Protein AF-A0A0G3IGH7-F1 (afdb_monomer_lite)

Organ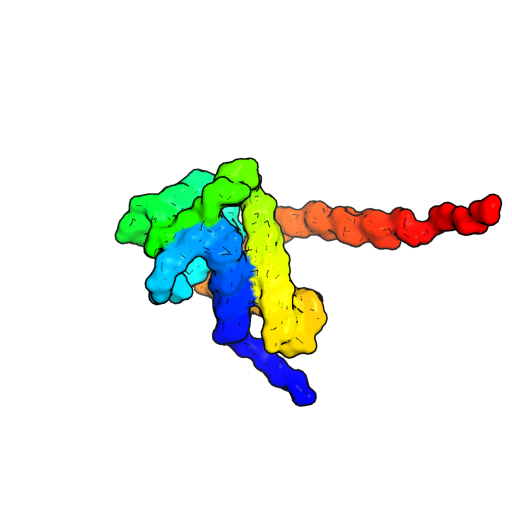ism: NCBI:txid573737

Radius of gyration: 17.91 Å; chains: 1; bounding box: 58×44×39 Å

Sequence (139 aa):
MDHPITVEQVLLAKRTAMERFFFIPAAEDNDNGFDRLMTMRSKDEIDAASKTHGSGWGGIYLEESWQGHELENIQKWVFKDAIRLISVMCRVSPEVALDELRKHRSEGLDCDEEMRAHRDVEGVLYESSRLGVRGEYKH

pLDDT: mean 71.75, std 21.02, range [30.02, 95.5]

Secondary structure (DSSP, 8-state):
--PPPPHHHHHHHHHHHHHTTEE--TT---S-HHHHHHH-S-HHHHHHHHH-TTSS-TT-EE-GGGTTS-HHHHHHHHHHHHHHHHHHHHT--HHHHHHHHHHTSPS-S-TTSGGGTGGGTHHHHHHTTTSS-------

Structure (mmCIF, N/CA/C/O backbone):
data_AF-A0A0G3IGH7-F1
#
_entry.id   AF-A0A0G3IGH7-F1
#
loop_
_atom_site.group_PDB
_atom_site.id
_atom_site.type_symbol
_atom_site.label_atom_id
_atom_site.label_alt_id
_atom_site.label_comp_id
_atom_site.label_asym_id
_atom_site.label_entity_id
_atom_site.label_seq_id
_atom_site.pdbx_PDB_ins_code
_atom_site.Cartn_x
_atom_site.Cartn_y
_atom_site.Cartn_z
_atom_site.occupancy
_atom_site.B_iso_or_equiv
_atom_site.auth_seq_id
_atom_site.auth_comp_id
_atom_site.auth_asym_id
_atom_site.auth_atom_id
_atom_site.pdbx_PDB_model_num
ATOM 1 N N . MET A 1 1 ? -20.171 -2.996 21.022 1.00 46.66 1 MET A N 1
ATOM 2 C CA . MET A 1 1 ? -18.848 -3.368 21.556 1.00 46.66 1 MET A CA 1
ATOM 3 C C . MET A 1 1 ? -17.846 -3.001 20.490 1.00 46.66 1 MET A C 1
ATOM 5 O O . MET A 1 1 ? -17.720 -3.745 19.520 1.00 46.66 1 MET A O 1
ATOM 9 N N . ASP A 1 2 ? -17.227 -1.835 20.639 1.00 59.28 2 ASP A N 1
ATOM 10 C CA . ASP A 1 2 ? -16.144 -1.402 19.760 1.00 59.28 2 ASP A CA 1
ATOM 11 C C . ASP A 1 2 ? -14.916 -2.215 20.148 1.00 59.28 2 ASP A C 1
ATOM 13 O O . ASP A 1 2 ? -14.354 -2.048 21.229 1.00 59.28 2 ASP A O 1
ATOM 17 N N . HIS A 1 3 ? -14.594 -3.200 19.316 1.00 64.50 3 HIS A N 1
ATOM 18 C CA . HIS A 1 3 ? -13.363 -3.953 19.480 1.00 64.50 3 HIS A CA 1
ATOM 19 C C . HIS A 1 3 ? -12.239 -3.068 18.937 1.00 64.50 3 HIS A C 1
ATOM 21 O O . HIS A 1 3 ? -12.393 -2.537 17.834 1.00 64.50 3 HIS A O 1
ATOM 27 N N . PRO A 1 4 ? -11.148 -2.863 19.693 1.00 82.56 4 PRO A N 1
ATOM 28 C CA . PRO A 1 4 ? -10.022 -2.087 19.195 1.00 82.56 4 PRO A CA 1
ATOM 29 C C . PRO A 1 4 ? -9.478 -2.733 17.917 1.00 82.56 4 PRO A C 1
ATOM 31 O O . PRO A 1 4 ? -9.411 -3.961 17.823 1.00 82.56 4 PRO A O 1
ATOM 34 N N . ILE A 1 5 ? -9.110 -1.901 16.941 1.00 87.88 5 ILE A N 1
ATOM 35 C CA . ILE A 1 5 ? -8.459 -2.355 15.710 1.00 87.88 5 ILE A CA 1
ATOM 36 C C . ILE A 1 5 ? -7.101 -2.936 16.095 1.00 87.88 5 ILE A C 1
ATOM 38 O O . ILE A 1 5 ? -6.315 -2.273 16.770 1.00 87.88 5 ILE A O 1
ATOM 42 N N . THR A 1 6 ? -6.838 -4.182 15.708 1.00 89.31 6 THR A N 1
ATOM 43 C CA . THR A 1 6 ? -5.572 -4.848 16.029 1.00 89.31 6 THR A CA 1
ATOM 44 C C . THR A 1 6 ? -4.536 -4.629 14.931 1.00 89.31 6 THR A C 1
ATOM 46 O O . THR A 1 6 ? -4.873 -4.420 13.761 1.00 89.31 6 THR A O 1
ATOM 49 N N . VAL A 1 7 ? -3.256 -4.727 15.296 1.00 86.06 7 VAL A N 1
ATOM 50 C CA . VAL A 1 7 ? -2.134 -4.646 14.348 1.00 86.06 7 VAL A CA 1
ATOM 51 C C . VAL A 1 7 ? -2.297 -5.694 13.245 1.00 86.06 7 VAL A C 1
ATOM 53 O O . VAL A 1 7 ? -2.110 -5.391 12.071 1.00 86.06 7 VAL A O 1
ATOM 56 N N . GLU A 1 8 ? -2.716 -6.911 13.594 1.00 85.81 8 GLU A N 1
ATOM 57 C CA . GLU A 1 8 ? -2.922 -8.006 12.643 1.00 85.81 8 GLU A CA 1
ATOM 58 C C . GLU A 1 8 ? -4.018 -7.680 11.624 1.00 85.81 8 GLU A C 1
ATOM 60 O O . GLU A 1 8 ? -3.882 -8.023 10.451 1.00 85.81 8 GLU A O 1
ATOM 65 N N . GLN A 1 9 ? -5.084 -6.984 12.037 1.00 89.12 9 GLN A N 1
ATOM 66 C CA . GLN A 1 9 ? -6.133 -6.534 11.119 1.00 89.12 9 GLN A CA 1
ATOM 67 C C . GLN A 1 9 ? -5.606 -5.482 10.139 1.00 89.12 9 GLN A C 1
ATOM 69 O O . GLN A 1 9 ? -5.947 -5.529 8.956 1.00 89.12 9 GLN A O 1
ATOM 74 N N . VAL A 1 10 ? -4.749 -4.568 10.603 1.00 88.81 10 VAL A N 1
ATOM 75 C CA . VAL A 1 10 ? -4.110 -3.564 9.741 1.00 88.81 10 VAL A CA 1
ATOM 76 C C . VAL A 1 10 ? -3.128 -4.219 8.768 1.00 88.81 10 VAL A C 1
ATOM 78 O O . VAL A 1 10 ? -3.175 -3.928 7.573 1.00 88.81 10 VAL A O 1
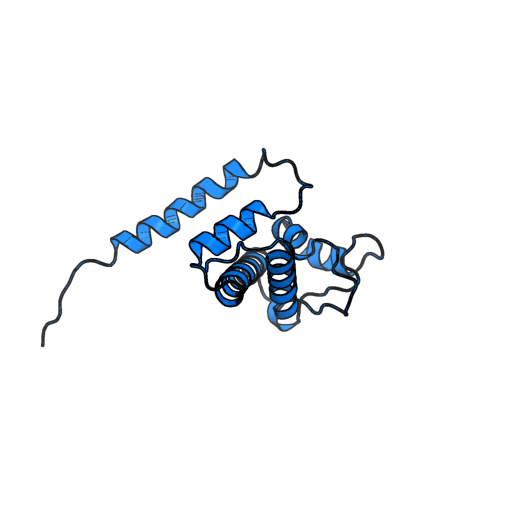ATOM 81 N N . LEU A 1 11 ? -2.284 -5.141 9.238 1.00 86.38 11 LEU A N 1
ATOM 82 C CA . LEU A 1 11 ? -1.346 -5.885 8.390 1.00 86.38 11 LEU A CA 1
ATOM 83 C C . LEU A 1 11 ? -2.077 -6.724 7.336 1.00 86.38 11 LEU A C 1
ATOM 85 O O . LEU A 1 11 ? -1.716 -6.690 6.159 1.00 86.38 11 LEU A O 1
ATOM 89 N N . LEU A 1 12 ? -3.153 -7.413 7.727 1.00 86.56 12 LEU A N 1
ATOM 90 C CA . LEU A 1 12 ? -3.985 -8.176 6.800 1.00 86.56 12 LEU A CA 1
ATOM 91 C C . LEU A 1 12 ? -4.611 -7.270 5.732 1.00 86.56 12 LEU A C 1
ATOM 93 O O . LEU A 1 12 ? -4.618 -7.629 4.554 1.00 86.56 12 LEU A O 1
ATOM 97 N N . ALA A 1 13 ? -5.098 -6.088 6.116 1.00 90.44 13 ALA A N 1
ATOM 98 C CA . ALA A 1 13 ? -5.657 -5.125 5.174 1.00 90.44 13 ALA A CA 1
ATOM 99 C C . ALA A 1 13 ? -4.603 -4.584 4.194 1.00 90.44 13 ALA A C 1
ATOM 101 O O . ALA A 1 13 ? -4.879 -4.514 2.998 1.00 90.44 13 ALA A O 1
ATOM 102 N N . LYS A 1 14 ? -3.393 -4.252 4.668 1.00 88.56 14 LYS A N 1
ATOM 103 C CA . LYS A 1 14 ? -2.269 -3.822 3.815 1.00 88.56 14 LYS A CA 1
ATOM 104 C C . LYS A 1 14 ? -1.914 -4.887 2.777 1.00 88.56 14 LYS A C 1
ATOM 106 O O . LYS A 1 14 ? -1.833 -4.578 1.589 1.00 88.56 14 LYS A O 1
ATOM 111 N N . ARG A 1 15 ? -1.762 -6.139 3.213 1.00 86.12 15 ARG A N 1
ATOM 112 C CA . ARG A 1 15 ? -1.443 -7.265 2.328 1.00 86.12 15 ARG A CA 1
ATOM 113 C C . ARG A 1 15 ? -2.549 -7.521 1.309 1.00 86.12 15 ARG A C 1
ATOM 115 O O . ARG A 1 15 ? -2.286 -7.571 0.115 1.00 86.12 15 ARG A O 1
ATOM 122 N N . THR A 1 16 ? -3.797 -7.596 1.767 1.00 88.12 16 THR A N 1
ATOM 123 C CA . THR A 1 16 ? -4.954 -7.820 0.884 1.00 88.12 16 THR A CA 1
ATOM 124 C C . THR A 1 16 ? -5.101 -6.689 -0.141 1.00 88.12 16 THR A C 1
ATOM 126 O O . THR A 1 16 ? -5.459 -6.935 -1.290 1.00 88.12 16 THR A O 1
ATOM 129 N N . ALA A 1 17 ? -4.799 -5.445 0.248 1.00 90.31 17 ALA A N 1
ATOM 130 C CA . ALA A 1 17 ? -4.774 -4.325 -0.684 1.00 90.31 17 ALA A CA 1
ATOM 131 C C . ALA A 1 17 ? -3.695 -4.515 -1.755 1.00 90.31 17 ALA A C 1
ATOM 133 O O . ALA A 1 17 ? -3.977 -4.278 -2.922 1.00 90.31 17 ALA A O 1
ATOM 134 N N . MET A 1 18 ? -2.493 -4.969 -1.389 1.00 88.44 18 MET A N 1
ATOM 135 C CA . MET A 1 18 ? -1.416 -5.247 -2.345 1.00 88.44 18 MET A CA 1
ATOM 136 C C . MET A 1 18 ? -1.780 -6.375 -3.325 1.00 88.44 18 MET A C 1
ATOM 138 O O . MET A 1 18 ? -1.584 -6.198 -4.525 1.00 88.44 18 MET A O 1
ATOM 142 N N . GLU A 1 19 ? -2.387 -7.474 -2.857 1.00 87.88 19 GLU A N 1
ATOM 143 C CA . GLU A 1 19 ? -2.775 -8.647 -3.679 1.00 87.88 19 GLU A CA 1
ATOM 144 C C . GLU A 1 19 ? -3.719 -8.307 -4.847 1.00 87.88 19 GLU A C 1
ATOM 146 O O . GLU A 1 19 ? -3.856 -9.072 -5.797 1.00 87.88 19 GLU A O 1
ATOM 151 N N . ARG A 1 20 ? -4.383 -7.148 -4.805 1.00 85.06 20 ARG A N 1
ATOM 152 C CA . ARG A 1 20 ? -5.252 -6.683 -5.890 1.00 85.06 20 ARG A CA 1
ATOM 153 C C . ARG A 1 20 ? -4.496 -6.048 -7.063 1.00 85.06 20 ARG A C 1
ATOM 155 O O . ARG A 1 20 ? -5.028 -5.994 -8.172 1.00 85.06 20 ARG A O 1
ATOM 162 N N . PHE A 1 21 ? -3.313 -5.499 -6.807 1.00 87.00 21 PHE A N 1
ATOM 163 C CA . PHE A 1 21 ? -2.519 -4.750 -7.790 1.00 87.00 21 PHE A CA 1
ATOM 164 C C . PHE A 1 21 ? -1.216 -5.464 -8.131 1.00 87.00 21 PHE A C 1
ATOM 166 O O . PHE A 1 21 ? -0.607 -5.165 -9.156 1.00 87.00 21 PHE A O 1
ATOM 173 N N . PHE A 1 22 ? -0.795 -6.392 -7.279 1.00 86.44 22 PHE A N 1
ATOM 174 C CA . PHE A 1 22 ? 0.434 -7.139 -7.417 1.00 86.44 22 PHE A CA 1
ATOM 175 C C . PHE A 1 22 ? 0.148 -8.632 -7.343 1.00 86.44 22 PHE A C 1
ATOM 177 O O . PHE A 1 22 ? -0.624 -9.089 -6.499 1.00 86.44 22 PHE A O 1
ATOM 184 N N . PHE A 1 23 ? 0.844 -9.391 -8.177 1.00 81.12 23 PHE A N 1
ATOM 185 C CA . PHE A 1 23 ? 0.976 -10.821 -7.996 1.00 81.12 23 PHE A CA 1
ATOM 186 C C . PHE A 1 23 ? 1.872 -11.062 -6.783 1.00 81.12 23 PHE A C 1
ATOM 188 O O . PHE A 1 23 ? 3.040 -10.678 -6.804 1.00 81.12 23 PHE A O 1
ATOM 195 N N . ILE A 1 24 ? 1.333 -11.688 -5.737 1.00 72.88 24 ILE A N 1
ATOM 196 C CA . ILE A 1 24 ? 2.066 -12.018 -4.509 1.00 72.88 24 ILE A CA 1
ATOM 197 C C . ILE A 1 24 ? 2.138 -13.546 -4.394 1.00 72.88 24 ILE A C 1
ATOM 199 O O . ILE A 1 24 ? 1.154 -14.170 -3.981 1.00 72.88 24 ILE A O 1
ATOM 203 N N . PRO A 1 25 ? 3.262 -14.189 -4.765 1.00 62.06 25 PRO A N 1
ATOM 204 C CA . PRO A 1 25 ? 3.436 -15.614 -4.531 1.00 62.06 25 PRO A CA 1
ATOM 205 C C . PRO A 1 25 ? 3.413 -15.861 -3.016 1.00 62.06 25 PRO A C 1
ATOM 207 O O . PRO A 1 25 ? 4.067 -15.178 -2.232 1.00 62.06 25 PRO A O 1
ATOM 210 N N . ALA A 1 26 ? 2.553 -16.781 -2.590 1.00 52.72 26 ALA A N 1
ATOM 211 C CA . ALA A 1 26 ? 2.127 -16.895 -1.204 1.00 52.72 26 ALA A CA 1
ATOM 212 C C . ALA A 1 26 ? 3.278 -17.070 -0.186 1.00 52.72 26 ALA A C 1
ATOM 214 O O . ALA A 1 26 ? 4.198 -17.853 -0.393 1.00 52.72 26 ALA A O 1
ATOM 215 N N . ALA A 1 27 ? 3.084 -16.429 0.976 1.00 43.97 27 ALA A N 1
ATOM 216 C CA . ALA A 1 27 ? 3.739 -16.640 2.278 1.00 43.97 27 ALA A CA 1
ATOM 217 C C . ALA A 1 27 ? 5.058 -15.904 2.596 1.00 43.97 27 ALA A C 1
ATOM 219 O O . ALA A 1 27 ? 5.473 -15.970 3.751 1.00 43.97 27 ALA A O 1
ATOM 220 N N . GLU A 1 28 ? 5.651 -15.137 1.677 1.00 47.25 28 GLU A N 1
ATOM 221 C CA . GLU A 1 28 ? 6.881 -14.372 1.983 1.00 47.25 28 GLU A CA 1
ATOM 222 C C . GLU A 1 28 ? 6.658 -12.886 2.317 1.00 47.25 28 GLU A C 1
ATOM 224 O O . GLU A 1 28 ? 7.565 -12.241 2.837 1.00 47.25 28 GLU A O 1
ATOM 229 N N . ASP A 1 29 ? 5.446 -12.347 2.127 1.00 50.41 29 ASP A N 1
ATOM 230 C CA . ASP A 1 29 ? 5.092 -10.978 2.546 1.00 50.41 29 ASP A CA 1
ATOM 231 C C . ASP A 1 29 ? 4.832 -10.899 4.065 1.00 50.41 29 ASP A C 1
ATOM 233 O O . ASP A 1 29 ? 3.727 -10.628 4.537 1.00 50.41 29 ASP A O 1
ATOM 237 N N . ASN A 1 30 ? 5.877 -11.198 4.839 1.00 52.69 30 ASN A N 1
ATOM 238 C CA . ASN A 1 30 ? 6.082 -10.650 6.182 1.00 52.69 30 ASN A CA 1
ATOM 239 C C . ASN A 1 30 ? 6.737 -9.253 6.103 1.00 52.69 30 ASN A C 1
ATOM 241 O O . ASN A 1 30 ? 7.065 -8.666 7.132 1.00 52.69 30 ASN A O 1
ATOM 245 N N . ASP A 1 31 ? 6.972 -8.740 4.892 1.00 57.38 31 ASP A N 1
ATOM 246 C CA . ASP A 1 31 ? 8.069 -7.828 4.590 1.00 57.38 31 ASP A CA 1
ATOM 247 C C . ASP A 1 31 ? 7.566 -6.473 4.084 1.00 57.38 31 ASP A C 1
ATOM 249 O O . ASP A 1 31 ? 7.998 -5.971 3.053 1.00 57.38 31 ASP A O 1
ATOM 253 N N . ASN A 1 32 ? 6.651 -5.852 4.835 1.00 71.75 32 ASN A N 1
ATOM 254 C CA . ASN A 1 32 ? 6.296 -4.433 4.706 1.00 71.75 32 ASN A CA 1
ATOM 255 C C . ASN A 1 32 ? 6.045 -3.947 3.254 1.00 71.75 32 ASN A C 1
ATOM 257 O O . ASN A 1 32 ? 6.292 -2.774 2.962 1.00 71.75 32 ASN A O 1
ATOM 261 N N . GLY A 1 33 ? 5.573 -4.804 2.332 1.00 80.69 33 GLY A N 1
ATOM 262 C CA . GLY A 1 33 ? 5.514 -4.490 0.896 1.00 80.69 33 GLY A CA 1
ATOM 263 C C . GLY A 1 33 ? 4.676 -3.247 0.598 1.00 80.69 33 GLY A C 1
ATOM 264 O O . GLY A 1 33 ? 5.074 -2.388 -0.189 1.00 80.69 33 GLY A O 1
ATOM 265 N N . PHE A 1 34 ? 3.572 -3.099 1.333 1.00 86.44 34 PHE A N 1
ATOM 266 C CA . PHE A 1 34 ? 2.749 -1.894 1.342 1.00 86.44 34 PHE A CA 1
ATOM 267 C C . PHE A 1 34 ? 3.542 -0.640 1.742 1.00 86.44 34 PHE A C 1
ATOM 269 O O . PHE A 1 34 ? 3.525 0.346 1.012 1.00 86.44 34 PHE A O 1
ATOM 276 N N . ASP A 1 35 ? 4.244 -0.657 2.881 1.00 85.12 35 ASP A N 1
ATOM 277 C CA . ASP A 1 35 ? 4.968 0.523 3.374 1.00 85.12 35 ASP A CA 1
ATOM 278 C C . ASP A 1 35 ? 6.143 0.868 2.449 1.00 85.12 35 ASP A C 1
ATOM 280 O O . ASP A 1 35 ? 6.363 2.039 2.147 1.00 85.12 35 ASP A O 1
ATOM 284 N N . ARG A 1 36 ? 6.832 -0.142 1.902 1.00 83.56 36 ARG A N 1
ATOM 285 C CA . ARG A 1 36 ? 7.883 0.060 0.897 1.00 83.56 36 ARG A CA 1
ATOM 286 C C . ARG A 1 36 ? 7.318 0.708 -0.365 1.00 83.56 36 ARG A C 1
ATOM 288 O O . ARG A 1 36 ? 7.876 1.702 -0.820 1.00 83.56 36 ARG A O 1
ATOM 295 N N . LEU A 1 37 ? 6.183 0.222 -0.879 1.00 88.00 37 LEU A N 1
ATOM 296 C CA . LEU A 1 37 ? 5.504 0.838 -2.022 1.00 88.00 37 LEU A CA 1
ATOM 297 C C . LEU A 1 37 ? 5.186 2.315 -1.758 1.00 88.00 37 LEU A C 1
ATOM 299 O O . LEU A 1 37 ? 5.387 3.135 -2.649 1.00 88.00 37 LEU A O 1
ATOM 303 N N . MET A 1 38 ? 4.728 2.671 -0.552 1.00 90.00 38 MET A N 1
ATOM 304 C CA . MET A 1 38 ? 4.422 4.068 -0.204 1.00 90.00 38 MET A CA 1
ATOM 305 C C . MET A 1 38 ? 5.658 4.983 -0.203 1.00 90.00 38 MET A C 1
ATOM 307 O O . MET A 1 38 ? 5.504 6.194 -0.306 1.00 90.00 38 MET A O 1
ATOM 311 N N . THR A 1 39 ? 6.864 4.420 -0.105 1.00 86.94 39 THR A N 1
ATOM 312 C CA . THR A 1 39 ? 8.132 5.175 -0.038 1.00 86.94 39 THR A CA 1
ATOM 313 C C . THR A 1 39 ? 8.869 5.269 -1.374 1.00 86.94 39 THR A C 1
ATOM 315 O O . THR A 1 39 ? 9.805 6.059 -1.507 1.00 86.94 39 THR A O 1
ATOM 318 N N . MET A 1 40 ? 8.452 4.476 -2.366 1.00 87.62 40 MET A N 1
ATOM 319 C CA . MET A 1 40 ? 9.058 4.471 -3.696 1.00 87.62 40 MET A CA 1
ATOM 320 C C . MET A 1 40 ? 8.853 5.814 -4.396 1.00 87.62 40 MET A C 1
ATOM 322 O O . MET A 1 40 ? 7.793 6.437 -4.285 1.00 87.62 40 MET A O 1
ATOM 326 N N . ARG A 1 41 ? 9.864 6.239 -5.158 1.00 89.31 41 ARG A N 1
ATOM 327 C CA . ARG A 1 41 ? 9.850 7.490 -5.934 1.00 89.31 41 ARG A CA 1
ATOM 328 C C . ARG A 1 41 ? 9.756 7.246 -7.436 1.00 89.31 41 ARG A C 1
ATOM 330 O O . ARG A 1 41 ? 9.372 8.149 -8.174 1.00 89.31 41 ARG A O 1
ATOM 337 N N . SER A 1 42 ? 10.093 6.041 -7.891 1.00 87.44 42 SER A N 1
ATOM 338 C CA . SER A 1 42 ? 10.008 5.629 -9.290 1.00 87.44 42 SER A CA 1
ATOM 339 C C . SER A 1 42 ? 9.379 4.249 -9.450 1.00 87.44 42 SER A C 1
ATOM 341 O O . SER A 1 42 ? 9.555 3.355 -8.624 1.00 87.44 42 SER A O 1
ATOM 343 N N . LYS A 1 43 ? 8.678 4.053 -10.570 1.00 85.12 43 LYS A N 1
ATOM 344 C CA . LYS A 1 43 ? 8.159 2.745 -10.975 1.00 85.12 43 LYS A CA 1
ATOM 345 C C . LYS A 1 43 ? 9.279 1.730 -11.231 1.00 85.12 43 LYS A C 1
ATOM 347 O O . LYS A 1 43 ? 9.079 0.544 -10.998 1.00 85.12 43 LYS A O 1
ATOM 352 N N . ASP A 1 44 ? 10.469 2.189 -11.615 1.00 84.81 44 ASP A N 1
ATOM 353 C CA . ASP A 1 44 ? 11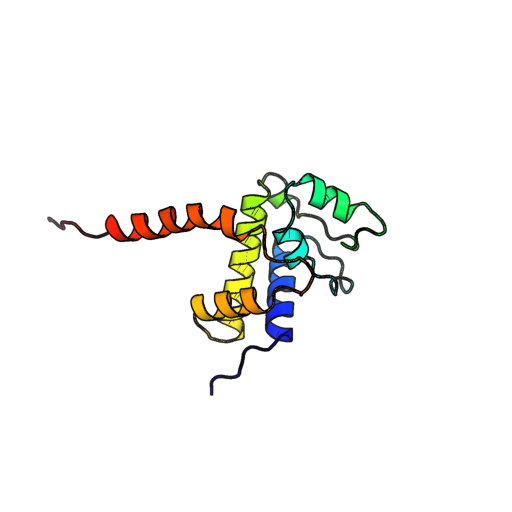.638 1.318 -11.787 1.00 84.81 44 ASP A CA 1
ATOM 354 C C . ASP A 1 44 ? 12.057 0.645 -10.471 1.00 84.81 44 ASP A C 1
ATOM 356 O O . ASP A 1 44 ? 12.645 -0.436 -10.483 1.00 84.81 44 ASP A O 1
ATOM 360 N N . GLU A 1 45 ? 11.731 1.249 -9.321 1.00 83.69 45 GLU A N 1
ATOM 361 C CA . GLU A 1 45 ? 11.996 0.656 -8.008 1.00 83.69 45 GLU A CA 1
ATOM 362 C C . GLU A 1 45 ? 11.120 -0.572 -7.751 1.00 83.69 45 GLU A C 1
ATOM 364 O O . GLU A 1 45 ? 11.583 -1.511 -7.108 1.00 83.69 45 GLU A O 1
ATOM 369 N N . ILE A 1 46 ? 9.900 -0.612 -8.304 1.00 81.50 46 ILE A N 1
ATOM 370 C CA . ILE A 1 46 ? 9.042 -1.805 -8.271 1.00 81.50 46 ILE A CA 1
ATOM 371 C C . ILE A 1 46 ? 9.740 -2.937 -9.024 1.00 81.50 46 ILE A C 1
ATOM 373 O O . ILE A 1 46 ? 9.932 -4.029 -8.487 1.00 81.50 46 ILE A O 1
ATOM 377 N N . ASP A 1 47 ? 10.191 -2.667 -10.247 1.00 76.94 47 ASP A N 1
ATOM 378 C CA . ASP A 1 47 ? 10.886 -3.647 -11.079 1.00 76.94 47 ASP A CA 1
ATOM 379 C C . ASP A 1 47 ? 12.192 -4.132 -10.436 1.00 76.94 47 ASP A C 1
ATOM 381 O O . ASP A 1 47 ? 12.502 -5.326 -10.467 1.00 76.94 47 ASP A O 1
ATOM 385 N N . ALA A 1 48 ? 12.962 -3.220 -9.840 1.00 77.31 48 ALA A N 1
ATOM 386 C CA . ALA A 1 48 ? 14.208 -3.537 -9.151 1.00 77.31 48 ALA A CA 1
ATOM 387 C C . ALA A 1 48 ? 13.973 -4.356 -7.869 1.00 77.31 48 ALA A C 1
ATOM 389 O O . ALA A 1 48 ? 14.722 -5.303 -7.595 1.00 77.31 48 ALA A O 1
ATOM 390 N N . ALA A 1 49 ? 12.918 -4.035 -7.110 1.00 73.88 49 ALA A N 1
ATOM 391 C CA . ALA A 1 49 ? 12.487 -4.798 -5.940 1.00 73.88 49 ALA A CA 1
ATOM 392 C C . ALA A 1 49 ? 12.090 -6.231 -6.325 1.00 73.88 49 ALA A C 1
ATOM 394 O O . ALA A 1 49 ? 12.455 -7.191 -5.648 1.00 73.88 49 ALA A O 1
ATOM 395 N N . SER A 1 50 ? 11.425 -6.376 -7.470 1.00 71.00 50 SER A N 1
ATOM 396 C CA . SER A 1 50 ? 10.923 -7.656 -7.974 1.00 71.00 50 SER A CA 1
ATOM 397 C C . SER A 1 50 ? 12.018 -8.588 -8.526 1.00 71.00 50 SER A C 1
ATOM 399 O O . SER A 1 50 ? 11.825 -9.802 -8.605 1.00 71.00 50 SER A O 1
ATOM 401 N N . LYS A 1 51 ? 13.163 -8.036 -8.959 1.00 67.56 51 LYS A N 1
ATOM 402 C CA . LYS A 1 51 ? 14.236 -8.767 -9.672 1.00 67.56 51 LYS A CA 1
ATOM 403 C C . LYS A 1 51 ? 15.446 -9.124 -8.810 1.00 67.56 51 LYS A C 1
ATOM 405 O O . LYS A 1 51 ? 16.229 -9.992 -9.195 1.00 67.56 51 LYS A O 1
ATOM 410 N N . THR A 1 52 ? 15.649 -8.462 -7.675 1.00 57.19 52 THR A N 1
ATOM 411 C CA . THR A 1 52 ? 16.853 -8.687 -6.866 1.00 57.19 52 THR A CA 1
ATOM 412 C C . THR A 1 52 ? 16.575 -9.750 -5.809 1.00 57.19 52 THR A C 1
ATOM 414 O O . THR A 1 52 ? 15.733 -9.550 -4.939 1.00 57.19 52 THR A O 1
ATOM 417 N N . HIS A 1 53 ? 17.348 -10.841 -5.818 1.00 50.56 53 HIS A N 1
ATOM 418 C CA . HIS A 1 53 ? 17.320 -11.936 -4.828 1.00 50.56 53 HIS A CA 1
ATOM 419 C C . HIS A 1 53 ? 17.732 -11.522 -3.386 1.00 50.56 53 HIS A C 1
ATOM 421 O O . HIS A 1 53 ? 18.206 -12.339 -2.605 1.00 50.56 53 HIS A O 1
ATOM 427 N N . GLY A 1 54 ? 17.552 -10.251 -3.016 1.00 48.16 54 GLY A N 1
ATOM 428 C CA . GLY A 1 54 ? 17.904 -9.696 -1.709 1.00 48.16 54 GLY A CA 1
ATOM 429 C C . GLY A 1 54 ? 17.313 -8.316 -1.391 1.00 48.16 54 GLY A C 1
ATOM 430 O O . GLY A 1 54 ? 17.480 -7.866 -0.265 1.00 48.16 54 GLY A O 1
ATOM 431 N N . SER A 1 55 ? 16.606 -7.644 -2.318 1.00 49.53 55 SER A N 1
ATOM 432 C CA . SER A 1 55 ? 15.912 -6.367 -2.034 1.00 49.53 55 SER A CA 1
ATOM 433 C C . SER A 1 55 ? 14.471 -6.548 -1.534 1.00 49.53 55 SER A C 1
ATOM 435 O O . SER A 1 55 ? 13.749 -5.566 -1.373 1.00 49.53 55 SER A O 1
ATOM 437 N N . GLY A 1 56 ? 14.074 -7.791 -1.235 1.00 53.53 56 GLY A N 1
ATOM 438 C CA . GLY A 1 56 ? 13.027 -8.090 -0.257 1.00 53.53 56 GLY A CA 1
ATOM 439 C C . GLY A 1 56 ? 11.582 -8.058 -0.751 1.00 53.53 56 GLY A C 1
ATOM 440 O O . GLY A 1 56 ? 10.704 -7.875 0.075 1.00 53.53 56 GLY A O 1
ATOM 441 N N . TRP A 1 57 ? 11.293 -8.152 -2.053 1.00 65.38 57 TRP A N 1
ATOM 442 C CA . TRP A 1 57 ? 9.902 -8.337 -2.519 1.00 65.38 57 TRP A CA 1
ATOM 443 C C . TRP A 1 57 ? 9.559 -9.784 -2.875 1.00 65.38 57 TRP A C 1
ATOM 445 O O . TRP A 1 57 ? 8.409 -10.053 -3.178 1.00 65.38 57 TRP A O 1
ATOM 455 N N . GLY A 1 58 ? 10.506 -10.729 -2.822 1.00 58.22 58 GLY A N 1
ATOM 456 C CA . GLY A 1 58 ? 10.185 -12.168 -2.859 1.00 58.22 58 GLY A CA 1
ATOM 457 C C . GLY A 1 58 ? 9.355 -12.621 -4.070 1.00 58.22 58 GLY A C 1
ATOM 458 O O . GLY A 1 58 ? 8.529 -13.518 -3.953 1.00 58.22 58 GLY A O 1
ATOM 459 N N . GLY A 1 59 ? 9.521 -11.979 -5.232 1.00 64.12 59 GLY A N 1
ATOM 460 C CA . GLY A 1 59 ? 8.703 -12.271 -6.412 1.00 64.12 59 GLY A CA 1
ATOM 461 C C . GLY A 1 59 ? 7.313 -11.624 -6.404 1.00 64.12 59 GLY A C 1
ATOM 462 O O . GLY A 1 59 ? 6.416 -12.117 -7.082 1.00 64.12 59 GLY A O 1
ATOM 463 N N . ILE A 1 60 ? 7.116 -10.534 -5.660 1.00 74.19 60 ILE A N 1
ATOM 464 C CA . ILE A 1 60 ? 5.973 -9.635 -5.845 1.00 74.19 60 ILE A CA 1
ATOM 465 C C . ILE A 1 60 ? 6.176 -8.857 -7.147 1.00 74.19 60 ILE A C 1
ATOM 467 O O . ILE A 1 60 ? 7.182 -8.167 -7.283 1.00 74.19 60 ILE A O 1
ATOM 471 N N . TYR A 1 61 ? 5.223 -8.934 -8.077 1.00 80.00 61 TYR A N 1
ATOM 472 C CA . TYR A 1 61 ? 5.267 -8.221 -9.362 1.00 80.00 61 TYR A CA 1
ATOM 473 C C . TYR A 1 61 ? 4.001 -7.400 -9.564 1.00 80.00 61 TYR A C 1
ATOM 475 O O . TYR A 1 61 ? 2.918 -7.834 -9.186 1.00 80.00 61 TYR A O 1
ATOM 483 N N . LEU A 1 62 ? 4.110 -6.227 -10.190 1.00 85.06 62 LEU A N 1
ATOM 484 C CA . LEU A 1 62 ? 2.932 -5.447 -10.567 1.00 85.06 62 LEU A CA 1
ATOM 485 C C . LEU A 1 62 ? 2.130 -6.198 -11.639 1.00 85.06 62 LEU A C 1
ATOM 487 O O . LEU A 1 62 ? 2.684 -6.572 -12.676 1.00 85.06 62 LEU A O 1
ATOM 491 N N . GLU A 1 63 ? 0.832 -6.375 -11.399 1.00 86.38 63 GLU A N 1
ATOM 492 C CA . GLU A 1 63 ? -0.087 -7.016 -12.342 1.00 86.38 63 GLU A CA 1
ATOM 493 C C . GLU A 1 63 ? -0.071 -6.301 -13.700 1.00 86.38 63 GLU A C 1
ATOM 495 O O . GLU A 1 63 ? 0.006 -5.069 -13.773 1.00 86.38 63 GLU A O 1
ATOM 500 N N . GLU A 1 64 ? -0.182 -7.066 -14.790 1.00 85.12 64 GLU A N 1
ATOM 501 C CA . GLU A 1 64 ? -0.061 -6.548 -16.164 1.00 85.12 64 GLU A CA 1
ATOM 502 C C . GLU A 1 64 ? -1.032 -5.391 -16.435 1.00 85.12 64 GLU A C 1
ATOM 504 O O . GLU A 1 64 ? -0.670 -4.396 -17.066 1.00 85.12 64 GLU A O 1
ATOM 509 N N . SER A 1 65 ? -2.244 -5.460 -15.873 1.00 86.88 65 SER A N 1
ATOM 510 C CA . SER A 1 65 ? -3.260 -4.412 -16.012 1.00 86.88 65 SER A CA 1
ATOM 511 C C . SER A 1 65 ? -2.842 -3.065 -15.415 1.00 86.88 65 SER A C 1
ATOM 513 O O . SER A 1 65 ? -3.394 -2.035 -15.792 1.00 86.88 65 SER A O 1
ATOM 515 N N . TRP A 1 66 ? -1.876 -3.051 -14.492 1.00 86.75 66 TRP A N 1
ATOM 516 C CA . TRP A 1 66 ? -1.384 -1.849 -13.817 1.00 86.75 66 TRP A CA 1
ATOM 517 C C . TRP A 1 66 ? -0.040 -1.347 -14.373 1.00 86.75 66 TRP A C 1
ATOM 519 O O . TRP A 1 66 ? 0.414 -0.249 -14.031 1.00 86.75 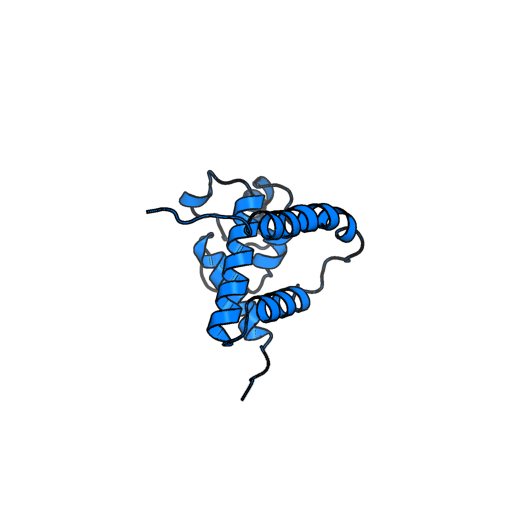66 TRP A O 1
ATOM 529 N N . GLN A 1 67 ? 0.587 -2.073 -15.305 1.00 85.12 67 GLN A N 1
ATOM 530 C CA . GLN A 1 67 ? 1.868 -1.683 -15.907 1.00 85.12 67 GLN A CA 1
ATOM 531 C C . GLN A 1 67 ? 1.804 -0.391 -16.739 1.00 85.12 67 GLN A C 1
ATOM 533 O O . GLN A 1 67 ? 2.818 0.288 -16.876 1.00 85.12 67 GLN A O 1
ATOM 538 N N . GLY A 1 68 ? 0.628 0.026 -17.209 1.00 87.88 68 GLY A N 1
ATOM 539 C CA . GLY A 1 68 ? 0.444 1.319 -17.885 1.00 87.88 68 GLY A CA 1
ATOM 540 C C . GLY A 1 68 ? 0.227 2.517 -16.952 1.00 87.88 68 GLY A C 1
ATOM 541 O O . GLY A 1 68 ? 0.118 3.640 -17.430 1.00 87.88 68 GLY A O 1
ATOM 542 N N . HIS A 1 69 ? 0.119 2.299 -15.638 1.00 90.06 69 HIS A N 1
ATOM 543 C CA . HIS A 1 69 ? -0.240 3.350 -14.685 1.00 90.06 69 HIS A CA 1
ATOM 544 C C . HIS A 1 69 ? 0.979 3.977 -14.003 1.00 90.06 69 HIS A C 1
ATOM 546 O O . HIS A 1 69 ? 1.932 3.280 -13.651 1.00 90.06 69 HIS A O 1
ATOM 552 N N . GLU A 1 70 ? 0.907 5.284 -13.756 1.00 91.62 70 GLU A N 1
ATOM 553 C CA . GLU A 1 70 ? 1.888 6.016 -12.947 1.00 91.62 70 GLU A CA 1
ATOM 554 C C . GLU A 1 70 ? 1.973 5.479 -11.511 1.00 91.62 70 GLU A C 1
ATOM 556 O O . GLU A 1 70 ? 0.961 5.059 -10.936 1.00 91.62 70 GLU A O 1
ATOM 561 N N . LEU A 1 71 ? 3.166 5.553 -10.910 1.00 89.50 71 LEU A N 1
ATOM 562 C CA . LEU A 1 71 ? 3.422 5.098 -9.537 1.00 89.50 71 LEU A CA 1
ATOM 563 C C . LEU A 1 71 ? 2.460 5.742 -8.529 1.00 89.50 71 LEU A C 1
ATOM 565 O O . LEU A 1 71 ? 1.848 5.034 -7.732 1.00 89.50 71 LEU A O 1
ATOM 569 N N . GLU A 1 72 ? 2.264 7.059 -8.616 1.00 91.44 72 GLU A N 1
ATOM 570 C CA . GLU A 1 72 ? 1.371 7.806 -7.720 1.00 91.44 72 GLU A CA 1
ATOM 571 C C . GLU A 1 72 ? -0.068 7.276 -7.763 1.00 91.44 72 GLU A C 1
ATOM 573 O O . GLU A 1 72 ? -0.759 7.214 -6.743 1.00 91.44 72 GLU A O 1
ATOM 578 N N . ASN A 1 73 ? -0.532 6.849 -8.943 1.00 91.56 73 ASN A N 1
ATOM 579 C CA . ASN A 1 73 ? -1.856 6.257 -9.082 1.00 91.56 73 ASN A CA 1
ATOM 580 C C . ASN A 1 73 ? -1.909 4.894 -8.394 1.00 91.56 73 ASN A C 1
ATOM 582 O O . ASN A 1 73 ? -2.853 4.638 -7.649 1.00 91.56 73 ASN A O 1
ATOM 586 N N . ILE A 1 74 ? -0.903 4.044 -8.601 1.00 91.12 74 ILE A N 1
ATOM 587 C CA . ILE A 1 74 ? -0.818 2.725 -7.962 1.00 91.12 74 ILE A CA 1
ATOM 588 C C . ILE A 1 74 ? -0.810 2.883 -6.433 1.00 91.12 74 ILE A C 1
ATOM 590 O O . ILE A 1 74 ? -1.662 2.307 -5.758 1.00 91.12 74 ILE A O 1
ATOM 594 N N . GLN A 1 75 ? 0.065 3.740 -5.895 1.00 91.56 75 GLN A N 1
ATOM 595 C CA . GLN A 1 75 ? 0.144 4.056 -4.463 1.00 91.56 75 GLN A CA 1
ATOM 596 C C . GLN A 1 75 ? -1.204 4.540 -3.918 1.00 91.56 75 GLN A C 1
ATOM 598 O O . GLN A 1 75 ? -1.712 4.013 -2.927 1.00 91.56 75 GLN A O 1
ATOM 603 N N . LYS A 1 76 ? -1.838 5.501 -4.601 1.00 92.88 76 LYS A N 1
ATOM 604 C CA . LYS A 1 76 ? -3.145 6.046 -4.214 1.00 92.88 76 LYS A CA 1
ATOM 605 C C . LYS A 1 76 ? -4.234 4.979 -4.175 1.00 92.88 76 LYS A C 1
ATOM 607 O O . LYS A 1 76 ? -5.067 5.000 -3.266 1.00 92.88 76 LYS A O 1
ATOM 612 N N . TRP A 1 77 ? -4.278 4.082 -5.157 1.00 93.31 77 TRP A N 1
ATOM 613 C CA . TRP A 1 77 ? -5.297 3.036 -5.215 1.00 93.31 77 TRP A CA 1
ATOM 614 C C . TRP A 1 77 ? -5.080 1.959 -4.153 1.00 93.31 77 TRP A C 1
ATOM 616 O O . TRP A 1 77 ? -6.039 1.614 -3.463 1.00 93.31 77 TRP A O 1
ATOM 626 N N . VAL A 1 78 ? -3.840 1.508 -3.958 1.00 92.38 78 VAL A N 1
ATOM 627 C CA . VAL A 1 78 ? -3.476 0.555 -2.899 1.00 92.38 78 VAL A CA 1
ATOM 628 C C . VAL A 1 78 ? -3.800 1.131 -1.517 1.00 92.38 78 VAL A C 1
ATOM 630 O O . VAL A 1 78 ? -4.468 0.485 -0.710 1.00 92.38 78 VAL A O 1
ATOM 633 N N . PHE A 1 79 ? -3.418 2.384 -1.261 1.00 93.00 79 PHE A N 1
ATOM 634 C CA . PHE A 1 79 ? -3.684 3.064 0.008 1.00 93.00 79 PHE A CA 1
ATOM 635 C C . PHE A 1 79 ? -5.186 3.195 0.298 1.00 93.00 79 PHE A C 1
ATOM 637 O O . PHE A 1 79 ? -5.650 2.893 1.399 1.00 93.00 79 PHE A O 1
ATOM 644 N N . LYS A 1 80 ? -5.978 3.597 -0.705 1.00 93.81 80 LYS A N 1
ATOM 645 C CA . LYS A 1 80 ? -7.441 3.673 -0.576 1.00 93.81 80 LYS A CA 1
ATOM 646 C C . LYS A 1 80 ? -8.075 2.313 -0.304 1.00 93.81 80 LYS A C 1
ATOM 648 O O . LYS A 1 80 ? -9.028 2.243 0.473 1.00 93.81 80 LYS A O 1
ATOM 653 N N . ASP A 1 81 ? -7.580 1.252 -0.938 1.00 94.44 81 ASP A N 1
ATOM 654 C CA . ASP A 1 81 ? -8.130 -0.085 -0.730 1.00 94.44 81 ASP A CA 1
ATOM 655 C C . ASP A 1 81 ? -7.819 -0.603 0.681 1.00 94.44 81 ASP A C 1
ATOM 657 O O . ASP A 1 81 ? -8.711 -1.157 1.318 1.00 94.44 81 ASP A O 1
ATOM 661 N N . ALA A 1 82 ? -6.632 -0.312 1.228 1.00 92.88 82 ALA A N 1
ATOM 662 C CA . ALA A 1 82 ? -6.290 -0.636 2.616 1.00 92.88 82 ALA A CA 1
ATOM 663 C C . ALA A 1 82 ? -7.229 0.047 3.628 1.00 92.88 82 ALA A C 1
ATOM 665 O O . ALA A 1 82 ? -7.763 -0.617 4.516 1.00 92.88 82 ALA A O 1
ATOM 666 N N . ILE A 1 83 ? -7.522 1.345 3.460 1.00 94.00 83 ILE A N 1
ATOM 667 C CA . ILE A 1 83 ? -8.491 2.064 4.315 1.00 94.00 83 ILE A CA 1
ATOM 668 C C . ILE A 1 83 ? -9.876 1.426 4.223 1.00 94.00 83 ILE A C 1
ATOM 670 O O . ILE A 1 83 ? -10.537 1.202 5.242 1.00 94.00 83 ILE A O 1
ATOM 674 N N . ARG A 1 84 ? -10.329 1.123 3.000 1.00 95.50 84 ARG A N 1
ATOM 675 C CA . ARG A 1 84 ? -11.625 0.477 2.767 1.00 95.50 84 ARG A CA 1
ATOM 676 C C . ARG A 1 84 ? -11.693 -0.879 3.470 1.00 95.50 84 ARG A C 1
ATOM 678 O O . ARG A 1 84 ? -12.707 -1.181 4.092 1.00 95.50 84 ARG A O 1
ATOM 685 N N . LEU A 1 85 ? -10.631 -1.677 3.386 1.00 94.56 85 LEU A N 1
ATOM 686 C CA . LEU A 1 85 ? -10.546 -2.990 4.020 1.00 94.56 85 LEU A CA 1
ATOM 687 C C . LEU A 1 85 ? -10.596 -2.885 5.546 1.00 94.56 85 LEU A C 1
ATOM 689 O O . LEU A 1 85 ? -11.428 -3.559 6.146 1.00 94.56 85 LEU A O 1
ATOM 693 N N . ILE A 1 86 ? -9.822 -1.985 6.164 1.00 93.25 86 ILE A N 1
ATOM 694 C CA . ILE A 1 86 ? -9.881 -1.736 7.618 1.00 93.25 86 ILE A CA 1
ATOM 695 C C . ILE A 1 86 ? -11.291 -1.298 8.032 1.00 93.25 86 ILE A C 1
ATOM 697 O O . ILE A 1 86 ? -11.864 -1.850 8.970 1.00 93.25 86 ILE A O 1
ATOM 701 N N . SER A 1 87 ? -11.887 -0.354 7.297 1.00 94.19 87 SER A N 1
ATOM 702 C CA . SER A 1 87 ? -13.239 0.152 7.582 1.00 94.19 87 SER A CA 1
ATOM 703 C C . SER A 1 87 ? -14.276 -0.973 7.586 1.00 94.19 87 SER A C 1
ATOM 705 O O . SER A 1 87 ? -15.107 -1.059 8.487 1.00 94.19 87 SER A O 1
ATOM 707 N N . VAL A 1 88 ? -14.208 -1.872 6.598 1.00 94.25 88 VAL A N 1
ATOM 708 C CA . VAL A 1 88 ? -15.139 -3.001 6.460 1.00 94.25 88 VAL A CA 1
ATOM 709 C C . VAL A 1 88 ? -14.873 -4.086 7.504 1.00 94.25 88 VAL A C 1
ATOM 711 O O . VAL A 1 88 ? -15.815 -4.547 8.150 1.00 94.25 88 VAL A O 1
ATOM 714 N N . MET A 1 89 ? -13.614 -4.489 7.686 1.00 92.50 89 MET A N 1
ATOM 715 C CA . MET A 1 89 ? -13.221 -5.549 8.620 1.00 92.50 89 MET A CA 1
ATOM 716 C C . MET A 1 89 ? -13.539 -5.174 10.068 1.00 92.50 89 MET A C 1
ATOM 718 O O . MET A 1 89 ? -14.050 -6.002 10.822 1.00 92.50 89 MET A O 1
ATOM 722 N N . CYS A 1 90 ? -13.280 -3.920 10.436 1.00 92.00 90 CYS A N 1
ATOM 723 C CA . CYS A 1 90 ? -13.411 -3.436 11.806 1.00 92.00 90 CYS A CA 1
ATOM 724 C C . CYS A 1 90 ? -14.727 -2.689 12.065 1.00 92.00 90 CYS A C 1
ATOM 726 O O . CYS A 1 90 ? -15.007 -2.333 13.205 1.00 92.00 90 CYS A O 1
ATOM 728 N N . ARG A 1 91 ? -15.556 -2.479 11.030 1.00 93.06 91 ARG A N 1
ATOM 729 C CA . ARG A 1 91 ? -16.833 -1.741 11.092 1.00 93.06 91 ARG A CA 1
ATOM 730 C C . ARG A 1 91 ? -16.678 -0.316 11.636 1.00 93.06 91 ARG A C 1
ATOM 732 O O . ARG A 1 91 ? -17.499 0.143 12.428 1.00 93.06 91 ARG A O 1
ATOM 739 N N . VAL A 1 92 ? -15.634 0.375 11.189 1.00 93.00 92 VAL A N 1
ATOM 740 C CA . VAL A 1 92 ? -15.331 1.765 11.563 1.00 93.00 92 VAL A CA 1
ATOM 741 C C . VAL A 1 92 ? -15.513 2.712 10.379 1.00 93.00 92 VAL A C 1
ATOM 743 O O . VAL A 1 92 ? -15.639 2.273 9.233 1.00 93.00 92 VAL A O 1
ATOM 746 N N . SER A 1 93 ? -15.523 4.021 10.645 1.00 93.56 93 SER A N 1
ATOM 747 C CA . SER A 1 93 ? -15.536 5.019 9.577 1.00 93.56 93 SER A CA 1
ATOM 748 C C . SER A 1 93 ? -14.182 5.079 8.843 1.00 93.56 93 SER A C 1
ATOM 750 O O . SER A 1 93 ? -13.151 4.719 9.425 1.00 93.56 93 SER A O 1
ATOM 752 N N . PRO A 1 94 ? -14.150 5.554 7.584 1.00 91.69 94 PRO A N 1
ATOM 753 C CA . PRO A 1 94 ? -12.907 5.713 6.829 1.00 91.69 94 PRO A CA 1
ATOM 754 C C . PRO A 1 94 ? -11.869 6.604 7.516 1.00 91.69 94 PRO A C 1
ATOM 756 O O . PRO A 1 94 ? -10.676 6.374 7.356 1.00 91.69 94 PRO A O 1
ATOM 759 N N . GLU A 1 95 ? -12.305 7.601 8.286 1.00 93.44 95 GLU A N 1
ATOM 760 C CA . GLU A 1 95 ? -11.425 8.500 9.038 1.00 93.44 95 GLU A CA 1
ATOM 761 C C . GLU A 1 95 ? -10.699 7.745 10.158 1.00 93.44 95 GLU A C 1
ATOM 763 O O . GLU A 1 95 ? -9.481 7.841 10.274 1.00 93.44 95 GLU A O 1
ATOM 768 N N . VAL A 1 96 ? -11.422 6.911 10.916 1.00 92.38 96 VAL A N 1
ATOM 769 C CA . VAL A 1 96 ? -10.820 6.059 11.956 1.00 92.38 96 VAL A CA 1
ATOM 770 C C . VAL A 1 96 ? -9.864 5.040 11.332 1.00 92.38 96 VAL A C 1
ATOM 772 O O . VAL A 1 96 ? -8.760 4.835 11.828 1.00 92.38 96 VAL A O 1
ATOM 775 N N . ALA A 1 97 ? -10.252 4.428 10.212 1.00 92.25 97 ALA A N 1
ATOM 776 C CA . ALA A 1 97 ? -9.395 3.496 9.484 1.00 92.25 97 ALA A CA 1
ATOM 777 C C . ALA A 1 97 ? -8.114 4.157 8.943 1.00 92.25 97 ALA A C 1
ATOM 779 O O . ALA A 1 97 ? -7.046 3.547 8.980 1.00 92.25 97 ALA A O 1
ATOM 780 N N . LEU A 1 98 ? -8.212 5.395 8.449 1.00 92.25 98 LEU A N 1
ATOM 781 C CA . LEU A 1 98 ? -7.071 6.192 8.000 1.00 92.25 98 LEU A CA 1
ATOM 782 C C . LEU A 1 98 ? -6.103 6.477 9.151 1.00 92.25 98 LEU A C 1
ATOM 784 O O . LEU A 1 98 ? -4.892 6.333 8.976 1.00 92.25 98 LEU A O 1
ATOM 788 N N . ASP A 1 99 ? -6.629 6.873 10.309 1.00 90.75 99 ASP A N 1
ATOM 789 C CA . ASP A 1 99 ? -5.814 7.159 11.486 1.00 90.75 99 ASP A CA 1
ATOM 790 C C . ASP A 1 99 ? -5.076 5.907 11.968 1.00 90.75 99 ASP A C 1
ATOM 792 O O . ASP A 1 99 ? -3.874 5.970 12.222 1.00 90.75 99 ASP A O 1
ATOM 796 N N . GLU A 1 100 ? -5.744 4.751 12.014 1.00 90.31 100 GLU A N 1
ATOM 797 C CA . GLU A 1 100 ? -5.087 3.487 12.373 1.00 90.31 100 GLU A CA 1
ATOM 798 C C . GLU A 1 100 ? -4.038 3.053 11.344 1.00 90.31 100 GLU A C 1
ATOM 800 O O . GLU A 1 100 ? -2.924 2.674 11.710 1.00 90.31 100 GLU A O 1
ATOM 805 N N . LEU A 1 101 ? -4.326 3.179 10.046 1.00 88.44 101 LEU A N 1
ATOM 806 C CA . LEU A 1 101 ? -3.355 2.852 9.000 1.00 88.44 101 LEU A CA 1
ATOM 807 C C . LEU A 1 101 ? -2.085 3.713 9.105 1.00 88.44 101 LEU A C 1
ATOM 809 O O . LEU A 1 101 ? -0.984 3.218 8.862 1.00 88.44 101 LEU A O 1
ATOM 813 N N . ARG A 1 102 ? -2.228 4.990 9.485 1.00 86.56 102 ARG A N 1
ATOM 814 C CA . ARG A 1 102 ? -1.106 5.918 9.695 1.00 86.56 102 ARG A CA 1
ATOM 815 C C . ARG A 1 102 ? -0.303 5.603 10.956 1.00 86.56 102 ARG A C 1
ATOM 817 O O . ARG A 1 102 ? 0.918 5.708 10.909 1.00 86.56 102 ARG A O 1
ATOM 824 N N . LYS A 1 103 ? -0.960 5.212 12.054 1.00 84.25 103 LYS A N 1
ATOM 825 C CA . LYS A 1 103 ? -0.289 4.825 13.312 1.00 84.25 103 LYS A CA 1
ATOM 826 C C . LYS A 1 103 ? 0.574 3.578 13.151 1.00 84.25 103 LYS A C 1
ATOM 828 O O . LYS A 1 103 ? 1.619 3.474 13.776 1.00 84.25 103 LYS A O 1
ATOM 833 N N . HIS A 1 104 ? 0.142 2.650 12.303 1.00 75.19 104 HIS A N 1
ATOM 834 C CA . HIS A 1 104 ? 0.818 1.377 12.061 1.00 75.19 104 HIS A CA 1
ATOM 835 C C . HIS A 1 104 ? 1.720 1.401 10.822 1.00 75.19 104 HIS A C 1
ATOM 837 O O . HIS A 1 104 ? 1.890 0.377 10.155 1.00 75.19 104 HIS A O 1
ATOM 843 N N . ARG A 1 105 ? 2.295 2.557 10.473 1.00 66.81 105 ARG A N 1
ATOM 844 C CA . ARG A 1 105 ? 3.408 2.603 9.519 1.00 66.81 105 ARG A CA 1
ATOM 845 C C . ARG A 1 105 ? 4.597 1.916 10.203 1.00 66.81 105 ARG A C 1
ATOM 847 O O . ARG A 1 105 ? 4.968 2.334 11.295 1.00 66.81 105 ARG A O 1
ATOM 854 N N . SER A 1 106 ? 5.121 0.829 9.633 1.00 54.62 106 SER A N 1
ATOM 855 C CA . SER A 1 106 ? 6.205 0.071 10.267 1.00 54.62 106 SER A CA 1
ATOM 856 C C . SER A 1 106 ? 7.388 1.001 10.553 1.00 54.62 106 SER A C 1
ATOM 858 O O . SER A 1 106 ? 7.904 1.642 9.636 1.00 54.62 106 SER A O 1
ATOM 860 N N . GLU A 1 107 ? 7.766 1.125 11.830 1.00 44.19 107 GLU A N 1
ATOM 861 C CA . GLU A 1 107 ? 8.895 1.941 12.285 1.00 44.19 107 GLU A CA 1
ATOM 862 C C . GLU A 1 107 ? 10.156 1.533 11.513 1.00 44.19 107 GLU A C 1
ATOM 864 O O . GLU A 1 107 ? 10.599 0.386 11.569 1.00 44.19 107 GLU A O 1
ATOM 869 N N . GLY A 1 108 ? 10.706 2.471 10.743 1.00 38.16 108 GLY A N 1
ATOM 870 C CA . GLY A 1 108 ? 11.865 2.214 9.890 1.00 38.16 108 GLY A CA 1
ATOM 871 C C . GLY A 1 108 ? 12.268 3.346 8.948 1.00 38.16 108 GLY A C 1
ATOM 872 O O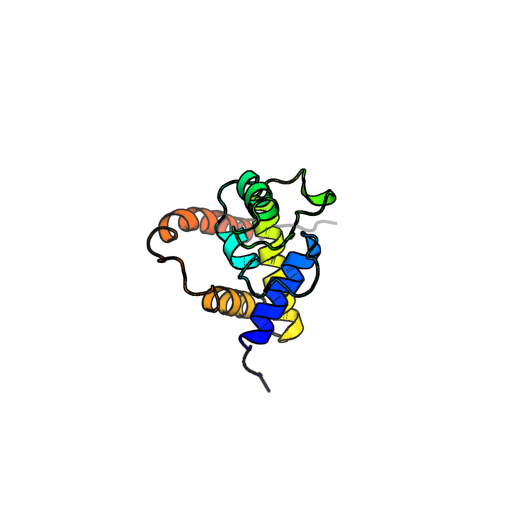 . GLY A 1 108 ? 13.252 3.190 8.233 1.00 38.16 108 GLY A O 1
ATOM 873 N N . LEU A 1 109 ? 11.558 4.480 8.934 1.00 38.56 109 LEU A N 1
ATOM 874 C CA . LEU A 1 109 ? 11.960 5.673 8.189 1.00 38.56 109 LEU A CA 1
ATOM 875 C C . LEU A 1 109 ? 11.683 6.915 9.040 1.00 38.56 109 LEU A C 1
ATOM 877 O O . LEU A 1 109 ? 10.528 7.233 9.325 1.00 38.56 109 LEU A O 1
ATOM 881 N N . ASP A 1 110 ? 12.761 7.574 9.471 1.00 30.02 110 ASP A N 1
ATOM 882 C CA . ASP A 1 110 ? 12.742 8.828 10.226 1.00 30.02 110 ASP A CA 1
ATOM 883 C C . ASP A 1 110 ? 11.845 9.863 9.530 1.00 30.02 110 ASP A C 1
ATOM 885 O O . ASP A 1 110 ? 12.103 10.330 8.418 1.00 30.02 110 ASP A O 1
ATOM 889 N N . CYS A 1 111 ? 10.748 10.202 10.202 1.00 38.53 111 CYS A N 1
ATOM 890 C CA . CYS A 1 111 ? 9.706 11.098 9.724 1.00 38.53 111 CYS A CA 1
ATOM 891 C C . CYS A 1 111 ? 10.039 12.563 10.036 1.00 38.53 111 CYS A C 1
ATOM 893 O O . CYS A 1 111 ? 9.316 13.191 10.799 1.00 38.53 111 CYS A O 1
ATOM 895 N N . ASP A 1 112 ? 11.082 13.123 9.422 1.00 37.16 112 ASP A N 1
ATOM 896 C CA . ASP A 1 112 ? 11.334 14.576 9.487 1.00 37.16 112 ASP A CA 1
ATOM 897 C C . ASP A 1 112 ? 11.271 15.274 8.113 1.00 37.16 112 ASP A C 1
ATOM 899 O O . ASP A 1 112 ? 11.076 16.490 8.041 1.00 37.16 112 ASP A O 1
ATOM 903 N N . GLU A 1 113 ? 11.337 14.534 6.998 1.00 38.09 113 GLU A N 1
ATOM 904 C CA . GLU A 1 113 ? 11.427 15.142 5.658 1.00 38.09 113 GLU A CA 1
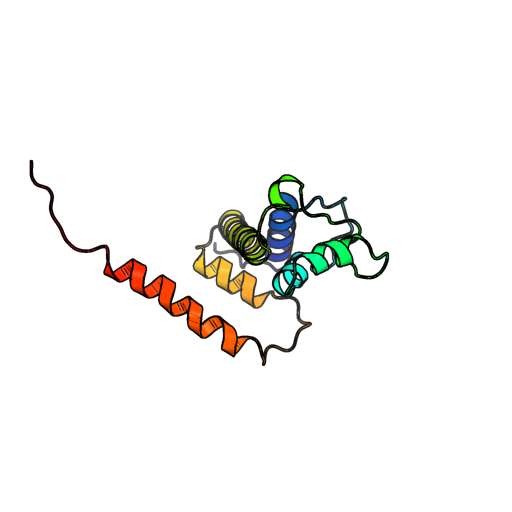ATOM 905 C C . GLU A 1 113 ? 10.092 15.169 4.870 1.00 38.09 113 GLU A C 1
ATOM 907 O O . GLU A 1 113 ? 9.906 16.018 3.996 1.00 38.09 113 GLU A O 1
ATOM 912 N N . GLU A 1 114 ? 9.099 14.337 5.224 1.00 42.25 114 GLU A N 1
ATOM 913 C CA . GLU A 1 114 ? 7.817 14.219 4.488 1.00 42.25 114 GLU A CA 1
ATOM 914 C C . GLU A 1 114 ? 6.759 15.289 4.832 1.00 42.25 114 GLU A C 1
ATOM 916 O O . GLU A 1 114 ? 5.854 15.552 4.034 1.00 42.25 114 GLU A O 1
ATOM 921 N N . MET A 1 115 ? 6.878 15.989 5.968 1.00 38.88 115 MET A N 1
ATOM 922 C CA . MET A 1 115 ? 5.921 17.040 6.373 1.00 38.88 115 MET A CA 1
ATOM 923 C C . MET A 1 115 ? 5.943 18.285 5.463 1.00 38.88 115 MET A C 1
ATOM 925 O O . MET A 1 115 ? 5.058 19.138 5.567 1.00 38.88 115 MET A O 1
ATOM 929 N N . ARG A 1 116 ? 6.912 18.405 4.541 1.00 41.22 116 ARG A N 1
ATOM 930 C CA . ARG A 1 116 ? 6.912 19.466 3.516 1.00 41.22 116 ARG A CA 1
ATOM 931 C C . ARG A 1 116 ? 6.085 19.134 2.275 1.00 41.22 116 ARG A C 1
ATOM 933 O O . ARG A 1 116 ? 5.567 20.065 1.671 1.00 41.22 116 ARG A O 1
ATOM 940 N N . ALA A 1 117 ? 5.922 17.861 1.912 1.00 40.09 117 ALA A N 1
ATOM 941 C CA . ALA A 1 117 ? 5.266 17.479 0.656 1.00 40.09 117 ALA A CA 1
ATOM 942 C C . ALA A 1 117 ? 3.731 17.383 0.767 1.00 40.09 117 ALA A C 1
ATOM 944 O O . ALA A 1 117 ? 3.023 17.514 -0.226 1.00 40.09 117 ALA A O 1
ATOM 945 N N . HIS A 1 118 ? 3.187 17.212 1.977 1.00 42.12 118 HIS A N 1
ATOM 946 C CA . HIS A 1 118 ? 1.741 17.053 2.181 1.00 42.12 118 HIS A CA 1
ATOM 947 C C . HIS A 1 118 ? 0.949 18.360 2.337 1.00 42.12 118 HIS A C 1
ATOM 949 O O . HIS A 1 118 ? -0.282 18.315 2.367 1.00 42.12 118 HIS A O 1
ATOM 955 N N . ARG A 1 119 ? 1.610 19.526 2.380 1.00 40.91 119 ARG A N 1
ATOM 956 C CA . ARG A 1 119 ? 0.920 20.820 2.522 1.00 40.91 119 ARG A CA 1
ATOM 957 C C . ARG A 1 119 ? 0.186 21.265 1.242 1.00 40.91 119 ARG A C 1
ATOM 959 O O . ARG A 1 119 ? -0.703 22.104 1.328 1.00 40.91 119 ARG A O 1
ATOM 966 N N . ASP A 1 120 ? 0.470 20.643 0.096 1.00 39.94 120 ASP A N 1
ATOM 967 C CA . ASP A 1 120 ? -0.186 20.967 -1.182 1.00 39.94 120 ASP A CA 1
ATOM 968 C C . ASP A 1 120 ? -1.439 20.118 -1.473 1.00 39.94 120 ASP A C 1
ATOM 970 O O . ASP A 1 120 ? -2.237 20.454 -2.348 1.00 39.94 120 ASP A O 1
ATOM 974 N N . VAL A 1 121 ? -1.684 19.046 -0.708 1.00 45.03 121 VAL A N 1
ATOM 975 C CA . VAL A 1 121 ? -2.853 18.167 -0.922 1.00 45.03 121 VAL A CA 1
ATOM 976 C C . VAL A 1 121 ? -4.092 18.653 -0.155 1.00 45.03 121 VAL A C 1
ATOM 978 O O . VAL A 1 121 ? -5.222 18.392 -0.576 1.00 45.03 121 VAL A O 1
ATOM 981 N N . GLU A 1 122 ? -3.919 19.432 0.919 1.00 43.25 122 GLU A N 1
ATOM 982 C CA . GLU A 1 122 ? -5.044 20.031 1.661 1.00 43.25 122 GLU A CA 1
ATOM 983 C C . GLU A 1 122 ? -5.827 21.073 0.837 1.00 43.25 122 GLU A C 1
ATOM 985 O O . GLU A 1 122 ? -7.010 21.299 1.099 1.00 43.25 122 GLU A O 1
ATOM 990 N N . GLY A 1 123 ? -5.232 21.641 -0.219 1.00 39.91 123 GLY A N 1
ATOM 991 C CA . GLY A 1 123 ? -5.920 22.569 -1.125 1.00 39.91 123 GLY A CA 1
ATOM 992 C C . GLY A 1 123 ? -7.015 21.914 -1.977 1.00 39.91 123 GLY A C 1
ATOM 993 O O . GLY A 1 123 ? -8.022 22.546 -2.291 1.00 39.91 123 GLY A O 1
ATOM 994 N N . VAL A 1 124 ? -6.881 20.625 -2.303 1.00 45.19 124 VAL A N 1
ATOM 995 C CA . VAL A 1 124 ? -7.795 19.952 -3.246 1.00 45.19 124 VAL A CA 1
ATOM 996 C C . VAL A 1 124 ? -9.084 19.480 -2.562 1.00 45.19 124 VAL A C 1
ATOM 998 O O . VAL A 1 124 ? -10.154 19.451 -3.177 1.00 45.19 124 VAL A O 1
ATOM 1001 N N . LEU A 1 125 ? -9.022 19.154 -1.268 1.00 42.34 125 LEU A N 1
ATOM 1002 C CA . LEU A 1 125 ? -10.197 18.713 -0.506 1.00 42.34 125 LEU A CA 1
ATOM 1003 C C . LEU A 1 125 ? -11.056 19.885 -0.001 1.00 42.34 125 LEU A C 1
ATOM 1005 O O . LEU A 1 125 ? -12.261 19.712 0.203 1.00 42.34 125 LEU A O 1
ATOM 1009 N N . TYR A 1 126 ? -10.485 21.087 0.130 1.00 41.88 126 TYR A N 1
ATOM 1010 C CA . TYR A 1 126 ? -11.232 22.262 0.588 1.00 41.88 126 TYR A CA 1
ATOM 1011 C C . TYR A 1 126 ? -12.000 22.986 -0.537 1.00 41.88 126 TYR A C 1
ATOM 1013 O O . TYR A 1 126 ? -13.063 23.554 -0.281 1.00 41.88 126 TYR A O 1
ATOM 1021 N N . GLU A 1 127 ? -11.553 22.920 -1.799 1.00 39.97 127 GLU A N 1
ATOM 1022 C CA . GLU A 1 127 ? -12.280 23.555 -2.916 1.00 39.97 127 GLU A CA 1
ATOM 1023 C C . GLU A 1 127 ? -13.491 22.748 -3.411 1.00 39.97 127 GLU A C 1
ATOM 1025 O O . GLU A 1 127 ? -14.506 23.336 -3.795 1.00 39.97 127 GLU A O 1
ATOM 1030 N N . SER A 1 128 ? -13.466 21.414 -3.303 1.00 43.72 128 SER A N 1
ATOM 1031 C CA . SER A 1 128 ? -14.627 20.580 -3.671 1.00 43.72 128 SER A CA 1
ATOM 1032 C C . SER A 1 128 ? -15.831 20.778 -2.739 1.00 43.72 128 SER A C 1
ATOM 1034 O O . SER A 1 128 ? -16.972 20.574 -3.148 1.00 43.72 128 SER A O 1
ATOM 1036 N N . SER A 1 129 ? -15.603 21.247 -1.508 1.00 43.72 129 SER A N 1
ATOM 1037 C CA . SER A 1 129 ? -16.673 21.514 -0.535 1.00 43.72 129 SER A CA 1
ATOM 1038 C C . SER A 1 129 ? -17.337 22.887 -0.716 1.00 43.72 129 SER A C 1
ATOM 1040 O O . SER A 1 129 ? -18.374 23.151 -0.108 1.00 43.72 129 SER A O 1
ATOM 1042 N N . ARG A 1 130 ? -16.784 23.771 -1.564 1.00 40.69 130 ARG A N 1
ATOM 1043 C CA . ARG A 1 130 ? -17.301 25.139 -1.771 1.00 40.69 130 ARG A CA 1
ATOM 1044 C C . ARG A 1 130 ? -18.110 25.321 -3.060 1.00 40.69 130 ARG A C 1
ATOM 1046 O O . ARG A 1 130 ? -18.839 26.303 -3.169 1.00 40.69 130 ARG A O 1
ATOM 1053 N N . LEU A 1 131 ? -18.037 24.373 -3.997 1.00 45.88 131 LEU A N 1
ATOM 1054 C CA . LEU A 1 131 ? -18.772 24.416 -5.272 1.00 45.88 131 LEU A CA 1
ATOM 1055 C C . LEU A 1 131 ? -20.109 23.646 -5.261 1.00 45.88 131 LEU A C 1
ATOM 1057 O O . LEU A 1 131 ? -20.829 23.659 -6.254 1.00 45.88 131 LEU A O 1
ATOM 1061 N N . GLY A 1 132 ? -20.487 23.022 -4.139 1.00 45.19 132 GLY A N 1
ATOM 1062 C CA . GLY A 1 132 ? -21.714 22.222 -4.013 1.00 45.19 132 GLY A CA 1
ATOM 1063 C C . GLY A 1 132 ? -22.984 22.963 -3.570 1.00 45.19 132 GLY A C 1
ATOM 1064 O O . GLY A 1 132 ? -23.989 22.308 -3.307 1.00 45.19 132 GLY A O 1
ATOM 1065 N N . VAL A 1 133 ? -22.984 24.298 -3.449 1.00 51.22 133 VAL A N 1
ATOM 1066 C CA . VAL A 1 133 ? -24.159 25.047 -2.954 1.00 51.22 133 VAL A CA 1
ATOM 1067 C C . VAL A 1 133 ? -24.473 26.257 -3.837 1.00 51.22 133 VAL A C 1
ATOM 1069 O O . VAL A 1 133 ? -23.975 27.351 -3.586 1.00 51.22 133 VAL A O 1
ATOM 1072 N N . ARG A 1 134 ? -25.318 26.045 -4.858 1.00 39.09 134 ARG A N 1
ATOM 1073 C CA . ARG A 1 134 ? -26.296 26.984 -5.473 1.00 39.09 134 ARG A CA 1
ATOM 1074 C C . ARG A 1 134 ? -26.750 26.376 -6.807 1.00 39.09 134 ARG A C 1
ATOM 1076 O O . ARG A 1 134 ? -25.957 26.310 -7.731 1.00 39.09 134 ARG A O 1
ATOM 1083 N N . GLY A 1 135 ? -27.930 25.757 -6.867 1.00 38.28 135 GLY A N 1
ATOM 1084 C CA . GLY A 1 135 ? -29.178 26.403 -7.324 1.00 38.28 135 GLY A CA 1
ATOM 1085 C C . GLY A 1 135 ? -29.399 26.033 -8.804 1.00 38.28 135 GLY A C 1
ATOM 1086 O O . GLY A 1 135 ? -28.438 25.971 -9.548 1.00 38.28 135 GLY A O 1
ATOM 1087 N N . GLU A 1 136 ? -30.564 25.700 -9.343 1.00 38.56 136 GLU A N 1
ATOM 1088 C CA . GLU A 1 136 ? -31.958 25.768 -8.929 1.00 38.56 136 GLU A CA 1
ATOM 1089 C C . GLU A 1 136 ? -32.705 24.678 -9.725 1.00 38.56 136 GLU A C 1
ATOM 1091 O O . GLU A 1 136 ? -32.411 24.455 -10.899 1.00 38.56 136 GLU A O 1
ATOM 1096 N N . TYR A 1 137 ? -33.691 24.020 -9.113 1.00 42.50 137 TYR A N 1
ATOM 1097 C CA . TYR A 1 137 ? -34.717 23.291 -9.860 1.00 42.50 137 TYR A CA 1
ATOM 1098 C C . TYR A 1 137 ? -35.672 24.313 -10.484 1.00 42.50 137 TYR A C 1
ATOM 1100 O O . TYR A 1 137 ? -36.276 25.100 -9.752 1.00 42.50 137 TYR A O 1
ATOM 1108 N N . LYS A 1 138 ? -35.870 24.267 -11.804 1.00 39.06 138 LYS A N 1
ATOM 1109 C CA . LYS A 1 138 ? -37.092 24.775 -12.438 1.00 39.06 138 LYS A CA 1
ATOM 1110 C C . LYS A 1 138 ? -37.611 23.767 -13.461 1.00 39.06 138 LYS A C 1
ATOM 1112 O O . LYS A 1 138 ? -36.825 23.152 -14.175 1.00 39.06 138 LYS A O 1
ATOM 1117 N N . HIS A 1 139 ? -38.931 23.605 -13.385 1.00 44.59 139 HIS A N 1
ATOM 1118 C CA . HIS A 1 139 ? -39.827 22.715 -14.120 1.00 44.59 139 HIS A CA 1
ATOM 1119 C C . HIS A 1 139 ? -39.687 22.770 -15.639 1.00 44.59 139 HIS A C 1
ATOM 1121 O O . HIS A 1 139 ? -39.450 23.882 -16.160 1.00 44.59 139 HIS A O 1
#

Foldseek 3Di:
DQDDQDLVLLLVLLVVLLVVFKPQDPDQPPFLVLLVLLVDPAPVVQVVCQPDPPSRRNNIHGDPVCPPDGSVVSNVSSLVSSLVSSCVVRVHDSVVSNVVNVVSNPPDDDPDPCVVVCPVVVVVVVVVVVPPDDDDDDD